Protein 4O7Q (pdb70)

Foldseek 3Di:
DLQVLLLCLCQVLFPVPDDPVVVQVLLVCVVVQFVDDSVVCNPPDRNRVSVVLCVGPNSLSSLVVSLVSCVVVVVPVSSVVSVVSNVVSVVVVD

Organism: Homo sapiens (NCBI:txid9606)

Sequence (94 aa):
AMESKYKEILLLTGLDNITDEELDRFKGFLSDEFNIATGKLHTANRIQVATLMIQNAGAVSAVMKTIRIFQKLNYMLLAKRLQEEKEKVDKQYK

Solvent-accessible surface area: 5224 Å² total; per-residue (Å²): 88,62,83,66,80,4,69,42,9,0,22,110,20,0,0,75,69,7,80,105,113,43,11,86,108,0,20,54,59,0,54,103,38,2,149,23,64,78,64,153,0,132,125,11,79,47,111,92,0,0,38,63,0,35,132,69,32,33,2,54,36,0,2,107,53,0,12,112,0,0,71,73,25,117,37,102,129,19,4,51,91,0,66,113,73,27,99,53,14,44,72,113,99,140

InterPro domains:
  IPR004020 DAPIN domain [PF02758] (8-78)
  IPR004020 DAPIN domain [PS50824] (1-87)
  IPR004020 DAPIN domain [SM01289] (6-83)
  IPR004021 HIN-200/IF120x [PF02760] (150-317)
  IPR004021 HIN-200/IF120x [PS50834] (138-337)
  IPR011029 Death-like domain superfamily [G3DSA:1.10.533.10] (1-95)
  IPR011029 Death-like domain superfamily [SSF47986] (5-85)
  IPR012340 Nucleic acid-binding, OB-fold [G3DSA:2.40.50.140] (140-248)
  IPR012340 Nucleic acid-binding, OB-fold [G3DSA:2.40.50.140] (249-343)
  IPR040205 HIN-200 family [PTHR12200] (124-342)

Radius of gyration: 12.19 Å; Cα contacts (8 Å, |Δi|>4): 88; chains: 1; bounding box: 25×24×37 Å

Nearest PDB structures (foldseek):
  4o7q-assembly1_A  TM=1.011E+00  e=1.038E-13  Homo sapiens
  7k3r-assembly1_A  TM=9.940E-01  e=3.997E-11  Homo sapiens
  3vd8-assembly1_A  TM=9.357E-01  e=2.371E-10  Escherichia coli O157:H7
  6mb2-assembly1_A  TM=9.371E-01  e=2.243E-10  Homo sapiens
  5wq6-assembly3_C  TM=8.848E-01  e=8.662E-03  Homo sapiens

GO terms:
  GO:0038187 pattern recognition receptor activity (F, IDA)
  GO:0140970 AIM2 inflammasome complex assembly (P, IDA)
  GO:0140608 cysteine-type endopeptidase activator activity (F, IDA)
  GO:0071466 cellular response to xenobiotic stimulus (P, IDA)
  GO:0002218 activation of innate immune response (P, IDA)
  GO:0005737 cytoplasm (C, IDA)
  GO:0003690 double-stranded DNA binding (F, IDA)
  GO:0035591 signaling adaptor activity (F, IDA)
  GO:0097169 AIM2 inflammasome complex (C, IDA)
  GO:0032731 positive regulation of interleukin-1 beta production (P, IDA)
  GO:0033209 tumor necrosis factor-mediated signaling pathway (P, IDA)
  GO:0070269 pyroptotic inflammatory response (P, IDA)
  GO:0005634 nucleus (C, EXP)
  GO:0005737 cytoplasm (C, EXP)
  GO:0061702 canonical inflammasome complex (C, EXP)
  GO:0005515 protein binding (F, IPI)
  GO:0006955 immune response (P, TAS)
  GO:0005829 cytosol (C, TAS)
  GO:0042802 identical protein binding (F, IPI)
  GO:0005654 nucleoplasm (C, IDA)

B-factor: mean 19.98, std 7.69, range [6.25, 58.56]

Structure (mmCIF, N/CA/C/O backbone):
data_4O7Q
#
_entry.id   4O7Q
#
_cell.length_a   29.940
_cell.length_b   37.950
_cell.length_c   76.950
_cell.angle_alpha   90.000
_cell.angle_beta   90.000
_cell.angle_gamma   90.000
#
_symmetry.space_group_name_H-M   'P 21 21 21'
#
loop_
_entity.id
_entity.type
_entity.pdbx_description
1 polymer 'Interferon-inducible protein AIM2'
2 water water
#
loop_
_atom_site.group_PDB
_atom_site.id
_atom_site.type_symbol
_atom_site.label_atom_id
_atom_site.label_alt_id
_atom_site.label_comp_id
_atom_site.label_asym_id
_atom_site.label_entity_id
_atom_site.label_seq_id
_atom_site.pdbx_PDB_ins_code
_atom_site.Cartn_x
_atom_site.Cartn_y
_atom_site.Cartn_z
_atom_site.occupancy
_atom_site.B_iso_or_equiv
_atom_site.auth_seq_id
_atom_site.auth_comp_id
_atom_site.auth_asym_id
_atom_site.auth_atom_id
_atom_site.pdbx_PDB_model_num
ATOM 1 N N . ALA A 1 1 ? 3.486 15.237 -15.528 1.00 30.34 0 ALA A N 1
ATOM 2 C CA . ALA A 1 1 ? 4.117 14.058 -16.109 1.00 31.33 0 ALA A CA 1
ATOM 3 C C . ALA A 1 1 ? 3.195 12.846 -16.033 1.00 31.43 0 ALA A C 1
ATOM 4 O O . ALA A 1 1 ? 2.221 12.840 -15.280 1.00 29.74 0 ALA A O 1
ATOM 6 N N . MET A 1 2 ? 3.509 11.820 -16.818 1.00 28.58 1 MET A N 1
ATOM 7 C CA . MET A 1 2 ? 2.717 10.611 -16.841 1.00 32.30 1 MET A CA 1
ATOM 8 C C . MET A 1 2 ? 2.670 10.028 -15.430 1.00 30.28 1 MET A C 1
ATOM 9 O O . MET A 1 2 ? 1.654 9.479 -15.011 1.00 25.13 1 MET A O 1
ATOM 14 N N . GLU A 1 3 ? 3.775 10.166 -14.704 1.00 27.89 2 GLU A N 1
ATOM 15 C CA . GLU A 1 3 ? 3.870 9.655 -13.342 1.00 30.36 2 GLU A CA 1
ATOM 16 C C . GLU A 1 3 ? 2.860 10.322 -12.413 1.00 23.39 2 GLU A C 1
ATOM 17 O O . GLU A 1 3 ? 2.106 9.644 -11.715 1.00 18.83 2 GLU A O 1
ATOM 23 N N . SER A 1 4 ? 2.849 11.652 -12.403 1.00 22.45 3 SER A N 1
ATOM 24 C CA . SER A 1 4 ? 1.953 12.390 -11.534 1.00 20.75 3 SER A CA 1
ATOM 25 C C . SER A 1 4 ? 0.505 12.055 -11.864 1.00 21.69 3 SER A C 1
ATOM 26 O O . SER A 1 4 ? -0.335 11.908 -10.971 1.00 19.40 3 SER A O 1
ATOM 29 N N . LYS A 1 5 ? 0.221 11.936 -13.154 1.00 20.42 4 LYS A N 1
ATOM 30 C CA . LYS A 1 5 ? -1.132 11.630 -13.608 1.00 21.90 4 LYS A CA 1
ATOM 31 C C . LYS A 1 5 ? -1.572 10.236 -13.165 1.00 19.14 4 LYS A C 1
ATOM 32 O O . LYS A 1 5 ? -2.708 10.045 -12.733 1.00 18.97 4 LYS A O 1
ATOM 38 N N . TYR A 1 6 ? -0.674 9.261 -13.264 1.00 17.23 5 TYR A N 1
ATOM 39 C CA . TYR A 1 6 ? -0.986 7.920 -12.781 1.00 16.08 5 TYR A CA 1
ATOM 40 C C . TYR A 1 6 ? -1.277 7.942 -11.279 1.00 15.74 5 TYR A C 1
ATOM 41 O O . TYR A 1 6 ? -2.225 7.308 -10.814 1.00 15.02 5 TYR A O 1
ATOM 50 N N . LYS A 1 7 ? -0.487 8.705 -10.530 1.00 15.44 6 LYS A N 1
ATOM 51 C CA . LYS A 1 7 ? -0.688 8.817 -9.085 1.00 15.17 6 LYS A CA 1
ATOM 52 C C . LYS A 1 7 ? -2.054 9.409 -8.754 1.00 15.29 6 LYS A C 1
ATOM 53 O O . LYS A 1 7 ? -2.746 8.907 -7.863 1.00 16.09 6 LYS A O 1
ATOM 59 N N . GLU A 1 8 ? -2.448 10.455 -9.481 1.00 15.48 7 GLU A N 1
ATOM 60 C CA . GLU A 1 8 ? -3.775 11.051 -9.319 1.00 17.15 7 GLU A CA 1
ATOM 61 C C . GLU A 1 8 ? -4.879 10.021 -9.553 1.00 17.31 7 GLU A C 1
ATOM 62 O O . GLU A 1 8 ? -5.835 9.966 -8.788 1.00 18.54 7 GLU A O 1
ATOM 64 N N . ILE A 1 9 ? -4.741 9.198 -10.594 1.00 17.30 8 ILE A N 1
ATOM 65 C CA . ILE A 1 9 ? -5.633 8.051 -10.810 1.00 18.27 8 ILE A CA 1
ATOM 66 C C . ILE A 1 9 ? -5.719 7.101 -9.616 1.00 15.69 8 ILE A C 1
ATOM 67 O O . ILE A 1 9 ? -6.808 6.748 -9.161 1.00 15.15 8 ILE A O 1
ATOM 72 N N . LEU A 1 10 ? -4.559 6.653 -9.153 1.00 13.37 9 LEU A N 1
ATOM 73 C CA . LEU A 1 10 ? -4.477 5.740 -8.032 1.00 14.06 9 LEU A CA 1
ATOM 74 C C . LEU A 1 10 ? -5.198 6.317 -6.816 1.00 14.42 9 LEU A C 1
ATOM 75 O O . LEU A 1 10 ? -6.064 5.673 -6.218 1.00 15.45 9 LEU A O 1
ATOM 80 N N . LEU A 1 11 ? -4.839 7.541 -6.463 1.00 14.62 10 LEU A N 1
ATOM 81 C CA . LEU A 1 11 ? -5.294 8.148 -5.218 1.00 12.16 10 LEU A CA 1
ATOM 82 C C . LEU A 1 11 ? -6.730 8.655 -5.283 1.00 13.87 10 LEU A C 1
ATOM 83 O O . LEU A 1 11 ? -7.548 8.307 -4.434 1.00 14.42 10 LEU A O 1
ATOM 88 N N . LEU A 1 12 ? -7.037 9.463 -6.294 1.00 12.57 11 LEU A N 1
ATOM 89 C CA . LEU A 1 12 ? -8.330 10.133 -6.360 1.00 15.29 11 LEU A CA 1
ATOM 90 C C . LEU A 1 12 ? -9.414 9.182 -6.858 1.00 15.56 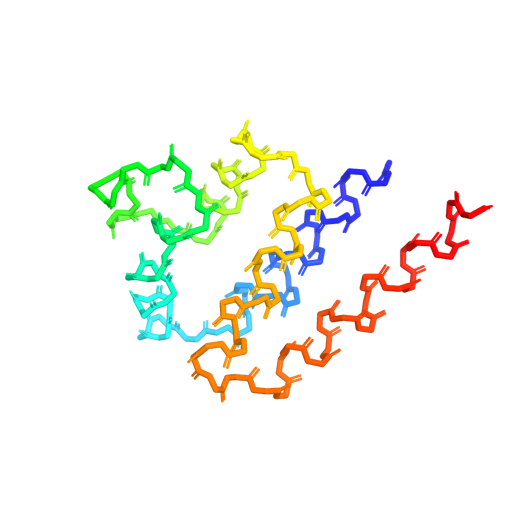11 LEU A C 1
ATOM 91 O O . LEU A 1 12 ? -10.492 9.104 -6.277 1.00 14.39 11 LEU A O 1
ATOM 96 N N . THR A 1 13 ? -9.119 8.448 -7.925 1.00 14.18 12 THR A N 1
ATOM 97 C CA . THR A 1 13 ? -10.104 7.535 -8.507 1.00 14.87 12 THR A CA 1
ATOM 98 C C . THR A 1 13 ? -10.125 6.184 -7.799 1.00 13.35 12 THR A C 1
ATOM 99 O O . THR A 1 13 ? -11.174 5.559 -7.688 1.00 16.54 12 THR A O 1
ATOM 103 N N . GLY A 1 14 ? -8.973 5.752 -7.293 1.00 12.39 13 GLY A N 1
ATOM 104 C CA . GLY A 1 14 ? -8.881 4.501 -6.560 1.00 13.25 13 GLY A CA 1
ATOM 105 C C . GLY A 1 14 ? -9.162 4.622 -5.066 1.00 10.79 13 GLY A C 1
ATOM 106 O O . GLY A 1 14 ? -10.288 4.423 -4.606 1.00 12.94 13 GLY A O 1
ATOM 107 N N . LEU A 1 15 ? -8.126 4.930 -4.298 1.00 9.37 14 LEU A N 1
ATOM 108 C CA . LEU A 1 15 ? -8.215 4.848 -2.848 1.00 9.98 14 LEU A CA 1
ATOM 109 C C . LEU A 1 15 ? -9.234 5.810 -2.227 1.00 10.25 14 LEU A C 1
ATOM 110 O O . LEU A 1 15 ? -9.844 5.481 -1.217 1.00 10.53 14 LEU A O 1
ATOM 115 N N . ASP A 1 16 ? -9.401 6.992 -2.814 1.00 10.92 15 ASP A N 1
ATOM 116 C CA . ASP A 1 16 ? -10.323 7.987 -2.239 1.00 11.62 15 ASP A CA 1
ATOM 117 C C . ASP A 1 16 ? -11.780 7.598 -2.487 1.00 11.13 15 ASP A C 1
ATOM 118 O O . ASP A 1 16 ? -12.696 8.240 -1.965 1.00 13.82 15 ASP A O 1
ATOM 123 N N . ASN A 1 17 ? -11.980 6.569 -3.302 1.00 13.35 16 ASN A N 1
ATOM 124 C CA . ASN A 1 17 ? -13.306 6.060 -3.632 1.00 12.69 16 ASN A CA 1
ATOM 125 C C . ASN A 1 17 ? -13.715 4.854 -2.795 1.00 15.12 16 ASN A C 1
ATOM 126 O O . ASN A 1 17 ? -14.842 4.349 -2.920 1.00 16.25 16 ASN A O 1
ATOM 131 N N . ILE A 1 18 ? -12.817 4.361 -1.952 1.00 13.14 17 ILE A N 1
ATOM 132 C CA . ILE A 1 18 ? -13.195 3.222 -1.124 1.00 15.06 17 ILE A CA 1
ATOM 133 C C . ILE A 1 18 ? -13.294 3.626 0.338 1.00 14.93 17 ILE A C 1
ATOM 134 O O . ILE A 1 18 ? -12.639 4.570 0.786 1.00 13.97 17 ILE A O 1
ATOM 139 N N . THR A 1 19 ? -14.140 2.926 1.078 1.00 13.33 18 THR A N 1
ATOM 140 C CA . THR A 1 19 ? -14.391 3.292 2.462 1.00 13.73 18 THR A CA 1
ATOM 141 C C . THR A 1 19 ? -13.215 2.884 3.340 1.00 14.43 18 THR A C 1
ATOM 142 O O . THR A 1 19 ? -12.325 2.145 2.903 1.00 12.07 18 THR A O 1
ATOM 146 N N . ASP A 1 20 ? -13.218 3.353 4.582 1.00 12.10 19 ASP A N 1
ATOM 147 C CA . ASP A 1 20 ? -12.173 2.954 5.523 1.00 13.55 19 ASP A CA 1
ATOM 148 C C . ASP A 1 20 ? -12.170 1.440 5.738 1.00 15.46 19 ASP A C 1
ATOM 149 O O . ASP A 1 20 ? -11.107 0.824 5.852 1.00 15.89 19 ASP A O 1
ATOM 154 N N . GLU A 1 21 ? -13.353 0.838 5.788 1.00 14.61 20 GLU A N 1
ATOM 155 C CA . GLU A 1 21 ? -13.450 -0.612 5.911 1.00 15.94 20 GLU A CA 1
ATOM 156 C C . GLU A 1 21 ? -12.800 -1.304 4.702 1.00 14.50 20 GLU A C 1
ATOM 157 O O . GLU A 1 21 ? -12.051 -2.275 4.843 1.00 15.29 20 GLU A O 1
ATOM 163 N N . GLU A 1 22 ? -13.090 -0.791 3.516 1.00 12.99 21 GLU A N 1
ATOM 164 C CA . GLU A 1 22 ? -12.569 -1.358 2.279 1.00 13.01 21 GLU A CA 1
ATOM 165 C C . GLU A 1 22 ? -11.068 -1.127 2.147 1.00 13.37 21 GLU A C 1
ATOM 166 O O . GLU A 1 22 ? -10.353 -1.941 1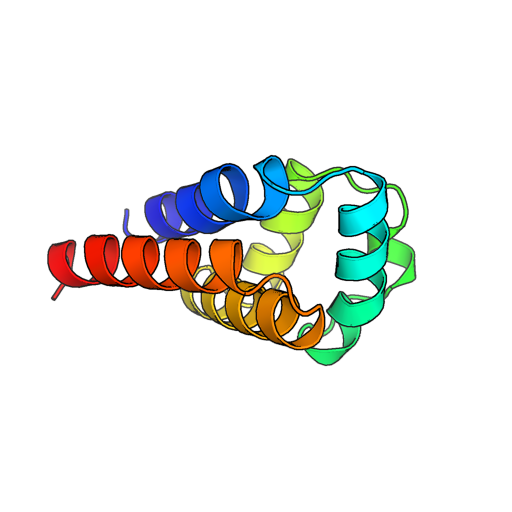.565 1.00 10.29 21 GLU A O 1
ATOM 172 N N . LEU A 1 23 ? -10.590 -0.018 2.694 1.00 10.26 22 LEU A N 1
ATOM 173 C CA . LEU A 1 23 ? -9.160 0.261 2.680 1.00 10.00 22 LEU A CA 1
ATOM 174 C C . LEU A 1 23 ? -8.419 -0.783 3.506 1.00 11.38 22 LEU A C 1
ATOM 175 O O . LEU A 1 23 ? -7.327 -1.220 3.130 1.00 10.74 22 LEU A O 1
ATOM 180 N N . ASP A 1 24 ? -9.021 -1.198 4.617 1.00 12.74 23 ASP A N 1
ATOM 181 C CA . ASP A 1 24 ? -8.441 -2.267 5.434 1.00 13.52 23 ASP A CA 1
ATOM 182 C C . ASP A 1 24 ? -8.320 -3.564 4.636 1.00 12.81 23 ASP A C 1
ATOM 183 O O . ASP A 1 24 ? -7.337 -4.301 4.782 1.00 14.58 23 ASP A O 1
ATOM 188 N N . ARG A 1 25 ? -9.325 -3.846 3.806 1.00 13.03 24 ARG A N 1
ATOM 189 C CA . ARG A 1 25 ? -9.320 -5.041 2.958 1.00 13.26 24 ARG A CA 1
ATOM 190 C C . ARG A 1 25 ? -8.260 -4.900 1.861 1.00 14.02 24 ARG A C 1
ATOM 191 O O . ARG A 1 25 ? -7.521 -5.842 1.566 1.00 14.92 24 ARG A O 1
ATOM 199 N N . PHE A 1 26 ? -8.169 -3.705 1.288 1.00 12.05 25 PHE A N 1
ATOM 200 C CA . PHE A 1 26 ? -7.124 -3.399 0.323 1.00 10.49 25 PHE A CA 1
ATOM 201 C C . PHE A 1 26 ? -5.741 -3.671 0.902 1.00 12.98 25 PHE A C 1
ATOM 202 O O . PHE A 1 26 ? -4.911 -4.329 0.270 1.00 13.15 25 PHE A O 1
ATOM 210 N N . LYS A 1 27 ? -5.497 -3.159 2.108 1.00 10.71 26 LYS A N 1
ATOM 211 C CA . LYS A 1 27 ? -4.227 -3.376 2.794 1.00 14.75 26 LYS A CA 1
ATOM 212 C C . LYS A 1 27 ? -3.938 -4.873 3.007 1.00 16.19 26 LYS A C 1
ATOM 213 O O . LYS A 1 27 ? -2.795 -5.300 2.942 1.00 17.70 26 LYS A O 1
ATOM 219 N N . GLY A 1 28 ? -4.983 -5.657 3.253 1.00 14.95 27 GLY A N 1
ATOM 220 C CA . GLY A 1 28 ? -4.821 -7.079 3.514 1.00 18.18 27 GLY A CA 1
ATOM 221 C C . GLY A 1 28 ? -4.376 -7.861 2.293 1.00 19.66 27 GLY A C 1
ATOM 222 O O . GLY A 1 28 ? -3.818 -8.954 2.412 1.00 22.16 27 GLY A O 1
ATOM 223 N N . PHE A 1 29 ? -4.626 -7.297 1.116 1.00 16.78 28 PHE A N 1
ATOM 224 C CA . PHE A 1 29 ? -4.224 -7.900 -0.152 1.00 17.65 28 PHE A CA 1
ATOM 225 C C . PHE A 1 29 ? -2.927 -7.308 -0.703 1.00 17.00 28 PHE A C 1
ATOM 226 O O . PHE A 1 29 ? -2.371 -7.823 -1.667 1.00 16.58 28 PHE A O 1
ATOM 234 N N . LEU A 1 30 ? -2.461 -6.219 -0.104 1.00 13.97 29 LEU A N 1
ATOM 235 C CA . LEU A 1 30 ? -1.381 -5.438 -0.701 1.00 13.66 29 LEU A CA 1
ATOM 236 C C . LEU A 1 30 ? -0.077 -6.230 -0.851 1.00 14.00 29 LEU A C 1
ATOM 237 O O . LEU A 1 30 ? 0.602 -6.124 -1.870 1.00 14.66 29 LEU A O 1
ATOM 242 N N . SER A 1 31 ? 0.264 -7.034 0.1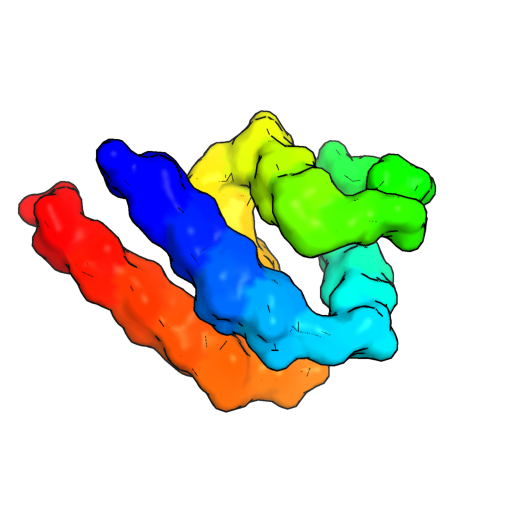48 1.00 16.26 30 SER A N 1
ATOM 243 C CA . SER A 1 31 ? 1.496 -7.840 0.101 1.00 17.97 30 SER A CA 1
ATOM 244 C C . SER A 1 31 ? 1.522 -8.873 -1.023 1.00 17.03 30 SER A C 1
ATOM 245 O O . SER A 1 31 ? 2.586 -9.363 -1.391 1.00 17.99 30 SER A O 1
ATOM 248 N N . ASP A 1 32 ? 0.360 -9.202 -1.572 1.00 17.36 31 ASP A N 1
ATOM 249 C CA . ASP A 1 32 ? 0.297 -10.180 -2.653 1.00 18.18 31 ASP A CA 1
ATOM 250 C C . ASP A 1 32 ? 0.756 -9.583 -3.989 1.00 19.10 31 ASP A C 1
ATOM 251 O O . ASP A 1 32 ? 1.012 -10.305 -4.966 1.00 17.47 31 ASP A O 1
ATOM 256 N N . GLU A 1 33 ? 0.860 -8.258 -4.028 1.00 14.73 32 GLU A N 1
ATOM 257 C CA . GLU A 1 33 ? 1.267 -7.556 -5.244 1.00 14.52 32 GLU A CA 1
ATOM 258 C C . GLU A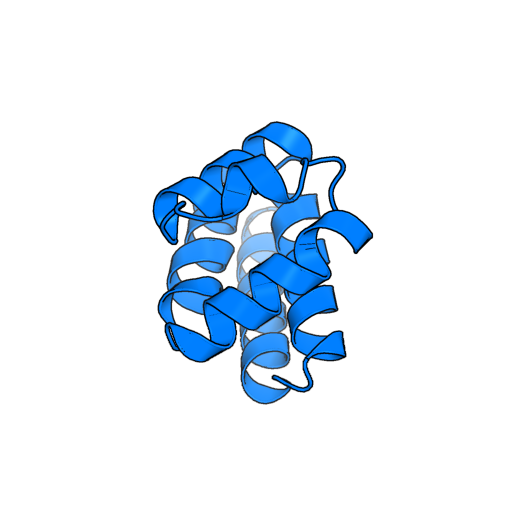 1 33 ? 2.544 -6.743 -5.050 1.00 14.87 32 GLU A C 1
ATOM 259 O O . GLU A 1 33 ? 3.311 -6.544 -5.994 1.00 16.24 32 GLU A O 1
ATOM 265 N N . PHE A 1 34 ? 2.763 -6.249 -3.838 1.00 12.94 33 PHE A N 1
ATOM 266 C CA . PHE A 1 34 ? 3.922 -5.405 -3.577 1.00 16.03 33 PHE A CA 1
ATOM 267 C C . PHE A 1 34 ? 4.844 -6.018 -2.547 1.00 17.4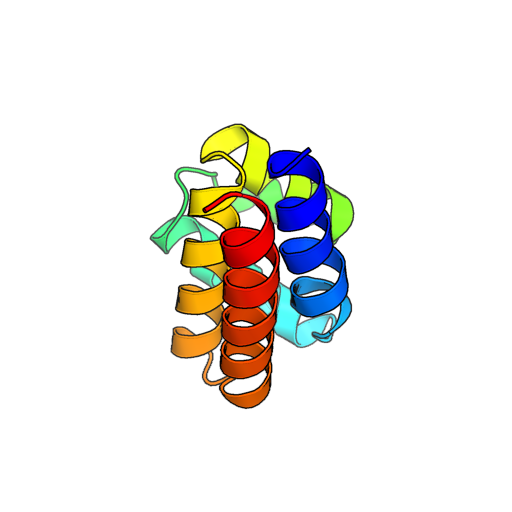5 33 PHE A C 1
ATOM 268 O O . PHE A 1 34 ? 4.380 -6.595 -1.577 1.00 15.98 33 PHE A O 1
ATOM 276 N N . ASN A 1 35 ? 6.151 -5.852 -2.729 1.00 16.84 34 ASN A N 1
ATOM 277 C CA . ASN A 1 35 ? 7.095 -6.258 -1.697 1.00 20.56 34 ASN A CA 1
ATOM 278 C C . ASN A 1 35 ? 7.182 -5.193 -0.609 1.00 21.70 34 ASN A C 1
ATOM 279 O O . ASN A 1 35 ? 8.257 -4.656 -0.331 1.00 20.92 34 ASN A O 1
ATOM 284 N N . ILE A 1 36 ? 6.025 -4.890 -0.024 1.00 15.11 35 ILE A N 1
ATOM 285 C CA . ILE A 1 36 ? 5.900 -3.973 1.105 1.00 16.74 35 ILE A CA 1
ATOM 286 C C . ILE A 1 36 ? 5.350 -4.750 2.279 1.00 17.98 35 ILE A C 1
ATOM 287 O O . ILE A 1 36 ? 4.332 -5.422 2.133 1.00 16.59 35 ILE A O 1
ATOM 292 N N . ALA A 1 37 ? 6.019 -4.669 3.431 1.00 15.01 36 ALA A N 1
ATOM 293 C CA . ALA A 1 37 ? 5.609 -5.440 4.602 1.00 17.99 36 ALA A CA 1
ATOM 294 C C . ALA A 1 37 ? 4.242 -4.976 5.093 1.00 17.62 36 ALA A C 1
ATOM 295 O O . ALA A 1 37 ? 3.987 -3.779 5.205 1.00 16.77 36 ALA A O 1
ATOM 297 N N . THR A 1 38 ? 3.369 -5.931 5.385 1.00 15.93 37 THR A N 1
ATOM 298 C CA . THR A 1 38 ? 2.025 -5.619 5.847 1.00 19.58 37 THR A CA 1
ATOM 299 C C . THR A 1 38 ? 2.012 -4.691 7.068 1.00 19.67 37 THR A C 1
ATOM 300 O O . THR A 1 38 ? 1.167 -3.797 7.166 1.00 17.71 37 THR A O 1
ATOM 304 N N . GLY A 1 39 ? 2.951 -4.898 7.988 1.00 19.35 38 GLY A N 1
ATOM 305 C CA . GLY A 1 39 ? 3.040 -4.053 9.168 1.00 18.07 38 GLY A CA 1
ATOM 306 C C . GLY A 1 39 ? 3.269 -2.585 8.850 1.00 19.59 38 GLY A C 1
ATOM 307 O O . GLY A 1 39 ? 2.864 -1.710 9.616 1.00 22.65 38 GLY A O 1
ATOM 308 N N . LYS A 1 40 ? 3.919 -2.306 7.723 1.00 20.12 39 LYS A N 1
ATOM 309 C CA . LYS A 1 40 ? 4.237 -0.927 7.352 1.00 21.61 39 LYS A CA 1
ATOM 310 C C . LYS A 1 40 ? 2.994 -0.130 6.970 1.00 23.77 39 LYS A C 1
ATOM 311 O O . LYS A 1 40 ? 2.978 1.097 7.051 1.00 25.72 39 LYS A O 1
ATOM 317 N N . LEU A 1 41 ? 1.944 -0.831 6.565 1.00 22.13 40 LEU A N 1
ATOM 318 C CA . LEU A 1 41 ? 0.769 -0.178 6.007 1.00 20.37 40 LEU A CA 1
ATOM 319 C C . LEU A 1 41 ? -0.309 0.061 7.031 1.00 22.83 40 LEU A C 1
ATOM 320 O O . LEU A 1 41 ? -1.228 0.847 6.796 1.00 22.24 40 LEU A O 1
ATOM 325 N N . HIS A 1 42 ? -0.192 -0.613 8.169 1.00 23.30 41 HIS A N 1
ATOM 326 C CA . HIS A 1 42 ? -1.340 -0.824 9.043 1.00 25.61 41 HIS A CA 1
ATOM 327 C C . HIS A 1 42 ? -2.058 0.464 9.424 1.00 27.30 41 HIS A C 1
ATOM 328 O O . HIS A 1 42 ? -3.281 0.534 9.317 1.00 27.53 41 HIS A O 1
ATOM 335 N N . THR A 1 43 ? -1.314 1.484 9.839 1.00 23.94 42 THR A N 1
ATOM 336 C CA . THR A 1 43 ? -1.935 2.757 10.201 1.00 25.32 42 THR A CA 1
ATOM 337 C C . THR A 1 43 ? -1.775 3.847 9.136 1.00 20.80 42 THR A C 1
ATOM 338 O O . THR A 1 43 ? -2.095 5.008 9.387 1.00 24.99 42 THR A O 1
ATOM 342 N N . ALA A 1 44 ? -1.298 3.469 7.954 1.00 19.55 43 ALA A N 1
ATOM 343 C CA . ALA A 1 44 ? -1.047 4.428 6.878 1.00 15.29 43 ALA A CA 1
ATOM 344 C C . ALA A 1 44 ? -2.363 4.916 6.270 1.00 16.98 43 ALA A C 1
ATOM 345 O O . ALA A 1 44 ? -3.308 4.139 6.128 1.00 14.21 43 ALA A O 1
ATOM 347 N N . ASN A 1 45 ? -2.436 6.202 5.932 1.00 12.94 44 ASN A N 1
ATOM 348 C CA . ASN A 1 45 ? -3.617 6.731 5.245 1.00 11.46 44 ASN A CA 1
ATOM 349 C C . ASN A 1 45 ? -3.497 6.571 3.725 1.00 11.06 44 ASN A C 1
ATOM 350 O O . ASN A 1 45 ? -2.496 6.032 3.225 1.00 10.22 44 ASN A O 1
ATOM 355 N N . ARG A 1 46 ? -4.496 7.058 2.988 1.00 10.36 45 ARG A N 1
ATOM 356 C CA . ARG A 1 46 ? -4.537 6.835 1.540 1.00 9.89 45 ARG A CA 1
ATOM 357 C C . ARG A 1 46 ? -3.356 7.468 0.817 1.00 10.60 45 ARG A C 1
ATOM 358 O O . ARG A 1 46 ? -2.762 6.840 -0.056 1.00 8.46 45 ARG A O 1
ATOM 366 N N . ILE A 1 47 ? -3.009 8.703 1.171 1.00 8.60 46 ILE A N 1
ATOM 367 C CA . ILE A 1 47 ? -1.891 9.363 0.508 1.00 9.63 46 ILE A CA 1
ATOM 368 C C . ILE A 1 47 ? -0.584 8.600 0.769 1.00 11.43 46 ILE A C 1
ATOM 369 O O . ILE A 1 47 ? 0.199 8.357 -0.156 1.00 9.26 46 ILE A O 1
ATOM 374 N N . GLN A 1 48 ? -0.371 8.197 2.020 1.00 9.71 47 GLN A N 1
ATOM 375 C CA . GLN A 1 48 ? 0.815 7.415 2.380 1.00 8.31 47 GLN A CA 1
ATOM 376 C C . GLN A 1 48 ? 0.860 6.071 1.658 1.00 11.26 47 GLN A C 1
ATOM 377 O O . GLN A 1 48 ? 1.899 5.670 1.152 1.00 9.62 47 GLN A O 1
ATOM 383 N N . VAL A 1 49 ? -0.270 5.380 1.597 1.00 9.11 48 VAL A N 1
ATOM 384 C CA . VAL A 1 49 ? -0.313 4.085 0.930 1.00 10.62 48 VAL A CA 1
ATOM 385 C C . VAL A 1 49 ? -0.014 4.203 -0.567 1.00 10.99 48 VAL A C 1
ATOM 386 O O . VAL A 1 49 ? 0.791 3.438 -1.100 1.00 9.56 48 VAL A O 1
ATOM 390 N N . ALA A 1 50 ? -0.633 5.176 -1.237 1.00 10.93 49 ALA A N 1
ATOM 391 C CA . ALA A 1 50 ? -0.355 5.413 -2.659 1.00 10.77 49 ALA A CA 1
ATOM 392 C C . ALA A 1 50 ? 1.122 5.722 -2.897 1.00 10.83 49 ALA A C 1
ATOM 393 O O . ALA A 1 50 ? 1.732 5.232 -3.853 1.00 10.09 49 ALA A O 1
ATOM 395 N N . THR A 1 51 ? 1.688 6.551 -2.029 1.00 9.76 50 THR A N 1
ATOM 396 C CA . THR A 1 51 ? 3.077 6.984 -2.161 1.00 10.09 50 THR A CA 1
ATOM 397 C C . THR A 1 51 ? 4.033 5.800 -1.984 1.00 10.85 50 THR A C 1
ATOM 398 O O . THR A 1 51 ? 4.934 5.621 -2.783 1.00 10.12 50 THR A O 1
ATOM 402 N N . LEU A 1 52 ? 3.796 4.973 -0.969 1.00 9.76 51 LEU A N 1
ATOM 403 C CA . LEU A 1 52 ? 4.633 3.796 -0.728 1.00 11.83 51 LEU A CA 1
ATOM 404 C C . LEU A 1 52 ? 4.549 2.808 -1.886 1.00 11.44 51 LEU A C 1
ATOM 405 O O . LEU A 1 52 ? 5.558 2.218 -2.293 1.00 11.79 51 LEU A O 1
ATOM 410 N N . MET A 1 53 ? 3.351 2.641 -2.433 1.00 11.03 52 MET A N 1
ATOM 411 C CA . MET A 1 53 ? 3.166 1.766 -3.587 1.00 11.58 52 MET A CA 1
ATOM 412 C C . MET A 1 53 ? 3.987 2.233 -4.783 1.00 11.60 52 MET A C 1
ATOM 413 O O . MET A 1 53 ? 4.649 1.443 -5.455 1.00 13.52 52 MET A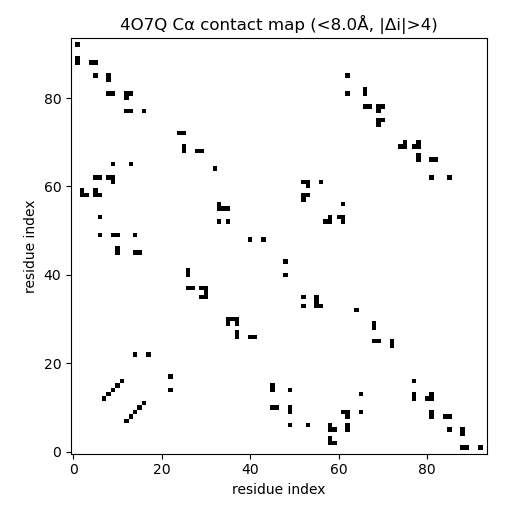 O 1
ATOM 418 N N . ILE A 1 54 ? 3.950 3.533 -5.041 1.00 11.07 53 ILE A N 1
ATOM 419 C CA . ILE A 1 54 ? 4.680 4.089 -6.168 1.00 11.84 53 ILE A CA 1
ATOM 420 C C . ILE A 1 54 ? 6.194 4.067 -5.923 1.00 12.99 53 ILE A C 1
ATOM 421 O O . ILE A 1 54 ? 6.971 3.770 -6.833 1.00 13.16 53 ILE A O 1
ATOM 426 N N . GLN A 1 55 ? 6.610 4.348 -4.695 1.00 12.61 54 GLN A N 1
ATOM 427 C CA . GLN A 1 55 ? 8.025 4.241 -4.346 1.00 15.28 54 GLN A CA 1
ATOM 428 C C . GLN A 1 55 ? 8.547 2.826 -4.601 1.00 17.27 54 GLN A C 1
ATOM 429 O O . GLN A 1 55 ? 9.675 2.638 -5.069 1.00 17.62 54 GLN A O 1
ATOM 435 N N . ASN A 1 56 ? 7.717 1.830 -4.321 1.00 13.88 55 ASN A N 1
ATOM 436 C CA . ASN A 1 56 ? 8.138 0.443 -4.495 1.00 15.53 55 ASN A CA 1
ATOM 437 C C . ASN A 1 56 ? 8.122 -0.030 -5.942 1.00 17.20 55 ASN A C 1
ATOM 438 O O . ASN A 1 56 ? 9.079 -0.644 -6.408 1.00 16.32 55 ASN A O 1
ATOM 443 N N . ALA A 1 57 ? 7.043 0.254 -6.657 1.00 14.43 56 ALA A N 1
ATOM 444 C CA . ALA A 1 57 ? 6.820 -0.390 -7.940 1.00 14.40 56 ALA A CA 1
ATOM 445 C C . ALA A 1 57 ? 6.849 0.555 -9.127 1.00 16.95 56 ALA A C 1
ATOM 446 O O . ALA A 1 57 ? 6.852 0.108 -10.269 1.00 18.85 56 ALA A O 1
ATOM 448 N N . GLY A 1 58 ? 6.855 1.859 -8.871 1.00 14.93 57 GLY A N 1
ATOM 449 C CA . GLY A 1 58 ? 6.692 2.814 -9.947 1.00 13.97 57 GLY A CA 1
ATOM 450 C C . GLY A 1 58 ? 5.217 3.027 -10.201 1.00 15.83 57 GLY A C 1
ATOM 451 O O . GLY A 1 58 ? 4.388 2.164 -9.862 1.00 15.82 57 GLY A O 1
ATOM 452 N N . ALA A 1 59 ? 4.880 4.163 -10.800 1.00 15.90 58 ALA A N 1
ATOM 453 C CA . ALA A 1 59 ? 3.482 4.588 -10.900 1.00 15.36 58 ALA A CA 1
ATOM 454 C C . ALA A 1 59 ? 2.643 3.683 -11.793 1.00 16.36 58 ALA A C 1
ATOM 455 O O . ALA A 1 59 ? 1.512 3.349 -11.455 1.00 14.56 58 ALA A O 1
ATOM 457 N N . VAL A 1 60 ? 3.191 3.289 -12.936 1.00 20.25 59 VAL A N 1
ATOM 458 C CA . VAL A 1 60 ? 2.421 2.495 -13.891 1.00 19.09 59 VAL A CA 1
ATOM 459 C C . VAL A 1 60 ? 2.049 1.136 -13.306 1.00 16.27 59 VAL A C 1
ATOM 460 O O . VAL A 1 60 ? 0.871 0.732 -13.332 1.00 17.95 59 VAL A O 1
ATOM 464 N N . SER A 1 61 ? 3.042 0.458 -12.750 1.00 15.00 60 SER A N 1
ATOM 465 C CA . SER A 1 61 ? 2.825 -0.811 -12.090 1.00 16.76 60 SER A CA 1
ATOM 466 C C . SER A 1 61 ? 1.924 -0.679 -10.860 1.00 16.25 60 SER A C 1
ATOM 467 O O . SER A 1 61 ? 1.120 -1.571 -10.584 1.00 13.97 60 SER A O 1
ATOM 470 N N . ALA A 1 62 ? 2.048 0.425 -10.125 1.00 13.55 61 ALA A N 1
ATOM 471 C CA . ALA A 1 62 ? 1.201 0.646 -8.940 1.00 13.39 61 ALA A CA 1
ATOM 472 C C . ALA A 1 62 ? -0.276 0.707 -9.329 1.00 14.22 61 ALA A C 1
ATOM 473 O O . ALA A 1 62 ? -1.132 0.121 -8.662 1.00 10.72 61 ALA A O 1
ATOM 475 N N . VAL A 1 63 ? -0.574 1.414 -10.414 1.00 13.09 62 VAL A N 1
ATOM 476 C CA . VAL A 1 63 ? -1.951 1.527 -10.877 1.00 11.98 62 VAL A CA 1
ATOM 477 C C . VAL A 1 63 ? -2.470 0.162 -11.350 1.00 12.00 62 VAL A C 1
ATOM 478 O O . VAL A 1 63 ? -3.575 -0.253 -11.007 1.00 10.12 62 VAL A O 1
ATOM 482 N N . MET A 1 64 ? -1.654 -0.546 -12.117 1.00 12.16 63 MET A N 1
ATOM 483 C CA . MET A 1 64 ? -2.029 -1.877 -12.580 1.00 14.99 63 MET A CA 1
ATOM 484 C C . MET A 1 64 ? -2.312 -2.836 -11.422 1.00 12.60 63 MET A C 1
ATOM 485 O O . MET A 1 64 ? -3.312 -3.557 -11.436 1.00 12.62 63 MET A O 1
ATOM 490 N N . LYS A 1 65 ? -1.456 -2.822 -10.407 1.00 13.25 64 LYS A N 1
ATOM 491 C CA . LYS A 1 65 ? -1.643 -3.712 -9.266 1.00 12.22 64 LYS A CA 1
ATOM 492 C C . LYS A 1 65 ? -2.866 -3.310 -8.443 1.00 12.28 64 LYS A C 1
ATOM 493 O O . LYS A 1 65 ? -3.519 -4.155 -7.839 1.00 12.38 64 LYS A O 1
ATOM 499 N N . THR A 1 66 ? -3.167 -2.018 -8.418 1.00 10.08 65 THR A N 1
ATOM 500 C CA . THR A 1 66 ? -4.342 -1.529 -7.697 1.00 10.98 65 THR A CA 1
ATOM 501 C C . THR A 1 66 ? -5.597 -2.022 -8.383 1.00 11.84 65 THR A C 1
ATOM 502 O O . THR A 1 66 ? -6.544 -2.489 -7.734 1.00 11.05 65 THR A O 1
ATOM 506 N N . ILE A 1 67 ? -5.604 -1.897 -9.703 1.00 11.85 66 ILE A N 1
ATOM 507 C CA . ILE A 1 67 ? -6.709 -2.405 -10.505 1.00 11.41 66 ILE A CA 1
ATOM 508 C C . ILE A 1 67 ? -6.937 -3.888 -10.209 1.00 12.51 66 ILE A C 1
ATOM 509 O O . ILE A 1 67 ? -8.065 -4.311 -9.962 1.00 12.91 66 ILE A O 1
ATOM 514 N N . ARG A 1 68 ? -5.855 -4.655 -10.191 1.00 12.29 67 ARG A N 1
ATOM 515 C CA . ARG A 1 68 ? -5.915 -6.090 -9.951 1.00 15.76 67 ARG A CA 1
ATOM 516 C C . ARG A 1 68 ? -6.486 -6.423 -8.555 1.00 14.79 67 ARG A C 1
ATOM 517 O O . ARG A 1 68 ? -7.303 -7.330 -8.409 1.00 14.50 67 ARG A O 1
ATOM 525 N N . ILE A 1 69 ? -6.052 -5.685 -7.539 1.00 12.56 68 ILE A N 1
ATOM 526 C CA . ILE A 1 69 ? -6.534 -5.895 -6.176 1.00 11.56 68 ILE A CA 1
ATOM 527 C C . ILE A 1 69 ? -8.015 -5.538 -6.054 1.00 13.07 68 ILE A C 1
ATOM 528 O O . ILE A 1 69 ? -8.791 -6.257 -5.412 1.00 12.55 68 ILE A O 1
ATOM 533 N N . PHE A 1 70 ? -8.421 -4.436 -6.672 1.00 12.72 69 PHE A N 1
ATOM 534 C CA . PHE A 1 70 ? -9.845 -4.101 -6.712 1.00 11.74 69 PHE A CA 1
ATOM 535 C C . PHE A 1 70 ? -10.661 -5.251 -7.318 1.00 14.04 69 PHE A C 1
ATOM 536 O O . PHE A 1 70 ? -11.744 -5.566 -6.842 1.00 14.05 69 PHE A O 1
ATOM 544 N N . GLN A 1 71 ? -10.131 -5.875 -8.361 1.00 13.28 70 GLN A N 1
ATOM 545 C CA . GLN A 1 71 ? -10.776 -7.059 -8.933 1.00 13.97 70 GLN A CA 1
ATOM 546 C C . GLN A 1 71 ? -10.868 -8.224 -7.943 1.00 15.28 70 GLN A C 1
ATOM 547 O O . GLN A 1 71 ? -11.907 -8.854 -7.818 1.00 15.26 70 GLN A O 1
ATOM 553 N N . LYS A 1 72 ? -9.777 -8.515 -7.256 1.00 12.30 71 LYS A N 1
ATOM 554 C CA . LYS A 1 72 ? -9.763 -9.601 -6.284 1.00 13.67 71 LYS A CA 1
ATOM 555 C C . LYS A 1 72 ? -10.767 -9.353 -5.168 1.00 16.49 71 LYS A C 1
ATOM 556 O O . LYS A 1 72 ? -11.327 -10.297 -4.613 1.00 15.19 71 LYS A O 1
ATOM 562 N N . LEU A 1 73 ? -11.004 -8.074 -4.866 1.00 12.95 72 LEU A N 1
ATOM 563 C CA . LEU A 1 73 ? -11.905 -7.651 -3.794 1.00 14.55 72 LEU A CA 1
ATOM 564 C C . LEU A 1 73 ? -13.342 -7.474 -4.269 1.00 15.61 72 LEU A C 1
ATOM 565 O O . LEU A 1 73 ? -14.206 -7.081 -3.485 1.00 16.81 72 LEU A O 1
ATOM 570 N N . ASN A 1 74 ? -13.576 -7.748 -5.552 1.00 15.25 73 ASN A N 1
ATOM 571 C CA . ASN A 1 74 ? -14.902 -7.656 -6.160 1.00 15.11 73 ASN A CA 1
ATOM 572 C C . ASN A 1 74 ? -15.422 -6.213 -6.195 1.00 15.76 73 ASN A C 1
ATOM 573 O O . ASN A 1 74 ? -16.629 -5.975 -6.140 1.00 15.99 73 ASN A O 1
ATOM 578 N N . TYR A 1 75 ? -14.502 -5.248 -6.269 1.00 14.35 74 TYR A N 1
ATOM 579 C CA . TYR A 1 75 ? -14.887 -3.848 -6.449 1.00 17.43 74 TYR A CA 1
ATOM 580 C C . TYR A 1 75 ? -14.883 -3.589 -7.945 1.00 19.19 74 TYR A C 1
ATOM 581 O O . TYR A 1 75 ? -14.067 -2.817 -8.448 1.00 16.06 74 TYR A O 1
ATOM 590 N N . MET A 1 76 ? -15.776 -4.258 -8.667 1.00 15.93 75 MET A N 1
ATOM 591 C CA . MET A 1 76 ? -15.684 -4.284 -10.125 1.00 18.39 75 MET A CA 1
ATOM 592 C C . MET A 1 76 ? -15.997 -2.935 -10.775 1.00 16.71 75 MET A C 1
ATOM 593 O O . MET A 1 76 ? -15.380 -2.573 -11.780 1.00 19.34 75 MET A O 1
ATOM 598 N N . LEU A 1 77 ? -16.943 -2.195 -10.202 1.00 17.29 76 LEU A N 1
ATOM 599 C CA . LEU A 1 77 ? -17.269 -0.860 -10.700 1.00 19.88 76 LEU A CA 1
ATOM 600 C C . LEU A 1 77 ? -16.030 0.046 -10.673 1.00 16.94 76 LEU A C 1
ATOM 601 O O . LEU A 1 77 ? -15.715 0.722 -11.654 1.00 15.32 76 LEU A O 1
ATOM 606 N N . LEU A 1 78 ? -15.327 0.048 -9.547 1.00 15.92 77 LEU A N 1
ATOM 607 C CA . LEU A 1 78 ? -14.161 0.911 -9.404 1.00 15.50 77 LEU A CA 1
ATOM 608 C C . LEU A 1 78 ? -13.000 0.431 -10.259 1.00 15.09 77 LEU A C 1
ATOM 609 O O . LEU A 1 78 ? -12.273 1.249 -10.812 1.00 17.29 77 LEU A O 1
ATOM 614 N N . ALA A 1 79 ? -12.831 -0.883 -10.376 1.00 13.03 78 ALA A N 1
ATOM 615 C CA . ALA A 1 79 ? -11.751 -1.431 -11.194 1.00 12.93 78 ALA A CA 1
ATOM 616 C C . ALA A 1 79 ? -11.927 -1.019 -12.646 1.00 14.48 78 ALA A C 1
ATOM 617 O O . ALA A 1 79 ? -10.953 -0.698 -13.324 1.00 13.69 78 ALA A O 1
ATOM 619 N N . LYS A 1 80 ? -13.170 -1.033 -13.126 1.00 15.77 79 LYS A N 1
ATOM 620 C CA . LYS A 1 80 ? -13.460 -0.577 -14.480 1.00 19.24 79 LYS A CA 1
ATOM 621 C C . LYS A 1 80 ? -13.109 0.903 -14.625 1.00 17.61 79 LYS A C 1
ATOM 622 O O . LYS A 1 80 ? -12.462 1.312 -15.583 1.00 16.76 79 LYS A O 1
ATOM 624 N N . ARG A 1 81 ? -13.537 1.704 -13.661 1.00 21.08 80 ARG A N 1
ATOM 625 C CA . ARG A 1 81 ? -13.254 3.137 -13.694 1.00 20.49 80 ARG A CA 1
ATOM 626 C C . ARG A 1 81 ? -11.760 3.439 -13.704 1.00 18.61 80 ARG A C 1
ATOM 627 O O . ARG A 1 81 ? -11.309 4.311 -14.442 1.00 18.83 80 ARG A O 1
ATOM 635 N N . LEU A 1 82 ? -10.992 2.717 -12.896 1.00 18.74 81 LEU A N 1
ATOM 636 C CA . LEU A 1 82 ? -9.546 2.924 -12.858 1.00 18.41 81 LEU A CA 1
ATOM 637 C C . LEU A 1 82 ? -8.909 2.561 -14.191 1.00 18.98 81 LEU A C 1
ATOM 638 O O . LEU A 1 82 ? -8.019 3.262 -14.683 1.00 17.88 81 LEU A O 1
ATOM 643 N N . GLN A 1 83 ? -9.372 1.452 -14.767 1.00 15.05 82 GLN A N 1
ATOM 644 C CA . GLN A 1 83 ? -8.900 1.008 -16.069 1.00 17.24 82 GLN A CA 1
ATOM 645 C C . GLN A 1 83 ? -9.211 2.048 -17.152 1.00 18.57 82 GLN A C 1
ATOM 646 O O . GLN A 1 83 ? -8.390 2.290 -18.028 1.00 19.51 82 GLN A O 1
ATOM 652 N N . GLU A 1 84 ? -10.375 2.662 -17.084 1.00 18.00 83 GLU A N 1
ATOM 653 C CA . GLU A 1 84 ? -10.748 3.676 -18.067 1.00 24.13 83 GLU A CA 1
ATOM 654 C C . GLU A 1 84 ? -9.834 4.902 -17.918 1.00 24.14 83 GLU A C 1
ATOM 655 O O . GLU A 1 84 ? -9.290 5.355 -18.854 1.00 24.75 83 GLU A O 1
ATOM 661 N N . GLU A 1 85 ? -9.701 5.405 -16.706 1.00 22.28 84 GLU A N 1
ATOM 662 C CA . GLU A 1 85 ? -8.835 6.562 -16.443 1.00 23.80 84 GLU A CA 1
ATOM 663 C C . GLU A 1 85 ? -7.389 6.283 -16.841 1.00 23.50 84 GLU A C 1
ATOM 664 O O . GLU A 1 85 ? -6.712 7.172 -17.357 1.00 24.89 84 GLU A O 1
ATOM 670 N N . LYS A 1 86 ? -6.917 5.062 -16.581 1.00 21.33 85 LYS A N 1
ATOM 671 C CA . LYS A 1 86 ? -5.577 4.652 -16.991 1.00 19.33 85 LYS A CA 1
ATOM 672 C C . LYS A 1 86 ? -5.419 4.797 -18.497 1.00 25.69 85 LYS A C 1
ATOM 673 O O . LYS A 1 86 ? -4.486 5.442 -18.969 1.00 22.12 85 LYS A O 1
ATOM 679 N N . GLU A 1 87 ? -6.342 4.212 -19.253 1.00 27.30 86 GLU A N 1
ATOM 680 C CA . GLU A 1 87 ? -6.286 4.304 -20.711 1.00 28.11 86 GLU A CA 1
ATOM 681 C 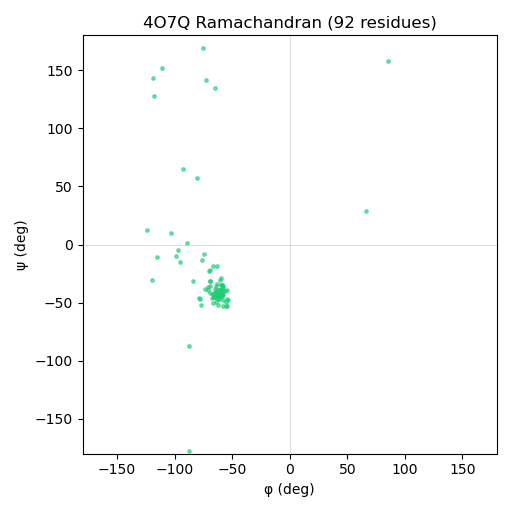C . GLU A 1 87 ? -6.322 5.755 -21.206 1.00 24.82 86 GLU A C 1
ATOM 682 O O . GLU A 1 87 ? -5.690 6.094 -22.210 1.00 25.85 86 GLU A O 1
ATOM 688 N N . LYS A 1 88 ? -7.059 6.606 -20.501 1.00 25.53 87 LYS A N 1
ATOM 689 C CA . LYS A 1 88 ? -7.157 8.013 -20.874 1.00 27.28 87 LYS A CA 1
ATOM 690 C C . LYS A 1 88 ? -5.801 8.710 -20.759 1.00 31.61 87 LYS A C 1
ATOM 691 O O . LYS A 1 88 ? -5.434 9.519 -21.610 1.00 32.22 87 LYS A O 1
ATOM 693 N N . VAL A 1 89 ? -5.056 8.387 -19.706 1.00 28.25 88 VAL A N 1
ATOM 694 C CA . VAL A 1 89 ? -3.731 8.961 -19.503 1.00 26.78 88 VAL A CA 1
ATOM 695 C C . VAL A 1 89 ? -2.727 8.356 -20.480 1.00 27.85 88 VAL A C 1
ATOM 696 O O . VAL A 1 89 ? -1.869 9.064 -21.002 1.00 29.81 88 VAL A O 1
ATOM 700 N N . ASP A 1 90 ? -2.845 7.054 -20.741 1.00 26.00 89 ASP A N 1
ATOM 701 C CA . ASP A 1 90 ? -1.973 6.387 -21.710 1.00 29.06 89 ASP A CA 1
ATOM 702 C C . ASP A 1 90 ? -2.070 7.037 -23.097 1.00 30.91 89 ASP A C 1
ATOM 703 O O . ASP A 1 90 ? -1.056 7.211 -23.785 1.00 30.50 89 ASP A O 1
ATOM 708 N N . LYS A 1 91 ? -3.286 7.401 -23.497 1.00 26.01 90 LYS A N 1
ATOM 709 C CA . LYS A 1 91 ? -3.512 8.020 -24.801 1.00 30.25 90 LYS A CA 1
ATOM 710 C C . LYS A 1 91 ? -2.737 9.323 -24.932 1.00 32.47 90 LYS A C 1
ATOM 711 O O . LYS A 1 91 ? -2.248 9.662 -26.012 1.00 29.26 90 LYS A O 1
ATOM 713 N N . GLN A 1 92 ? -2.621 10.049 -23.824 1.00 29.66 91 GLN A N 1
ATOM 714 C CA . GLN A 1 92 ? -1.908 11.319 -23.807 1.00 30.41 91 GLN A CA 1
ATOM 715 C C . GLN A 1 92 ? -0.410 11.159 -24.057 1.00 33.24 91 GLN A C 1
ATOM 716 O O . GLN A 1 92 ? 0.265 12.127 -24.407 1.00 34.43 91 GLN A O 1
ATOM 722 N N . TYR A 1 93 ? 0.112 9.950 -23.880 1.00 32.54 92 TYR A N 1
ATOM 723 C 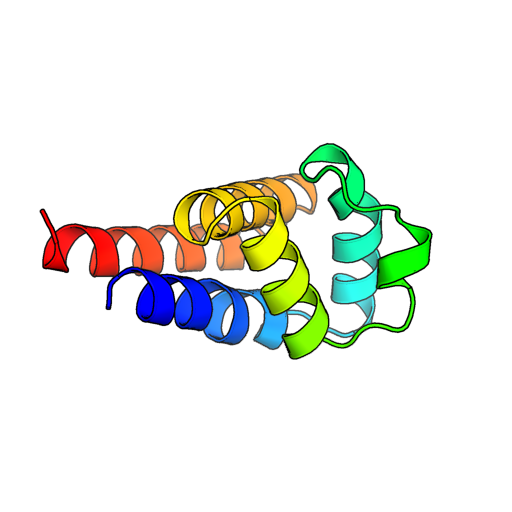CA . TYR A 1 93 ? 1.552 9.722 -24.009 1.00 31.92 92 TYR A CA 1
ATOM 724 C C . TYR A 1 93 ? 1.883 8.633 -25.030 1.00 34.18 92 TYR A C 1
ATOM 725 O O . TYR A 1 93 ? 3.025 8.167 -25.109 1.00 35.09 92 TYR A O 1
ATOM 734 N N . LYS A 1 94 ? 0.885 8.238 -25.817 1.00 30.92 93 LYS A N 1
ATOM 735 C CA . LYS A 1 94 ? 1.079 7.220 -26.847 1.00 34.94 93 LYS A CA 1
ATOM 736 C C . LYS A 1 94 ? 1.834 7.797 -28.040 1.00 34.98 93 LYS A C 1
ATOM 737 O O . LYS A 1 94 ? 1.708 8.987 -28.324 1.00 33.41 93 LYS A O 1
#

Secondary structure (DSSP, 8-state):
-HHHHHHHIIIIIIGGGS-HHHHHHHHHHHTTTSS--HHHHTT--HHHHHHHHHHHH-HHHHHHHHHHHHHHTT-HHHHHHHHHHHHHHHHHT-

CATH classification: 1.10.533.10